Protein AF-A0A7C6QZZ6-F1 (afdb_monomer)

Foldseek 3Di:
DFDDCVCCVLPVVDDSRPDDCPVCVLVLLLSCLQDNDPVSVVVNCVPCNDVSSLVSLVCLVVPVVPHDPVSCLVCVVVRPDPVVNVVVVVVVVVVPPCVVVPDPDDPPPPPDPDPPDPDDDDDDD

pLDDT: mean 83.28, std 16.09, range [41.59, 96.94]

Solvent-accessible surface area (backbone atoms only — not comparable to full-atom values): 7947 Å² total; per-residue (Å²): 115,67,58,62,73,88,50,43,86,82,40,73,93,53,66,54,87,74,39,46,59,72,89,42,34,63,60,54,51,55,51,38,71,66,73,47,53,72,69,55,46,54,48,48,46,69,73,62,30,66,67,56,51,40,50,51,50,50,53,31,68,75,54,87,48,81,68,52,68,72,41,47,61,60,49,30,74,77,68,44,56,74,65,62,39,52,51,49,55,50,53,54,58,68,57,47,80,58,65,81,66,53,70,87,70,76,75,77,77,75,78,76,80,77,91,82,70,91,72,85,80,83,84,82,132

Mean predicted aligned error: 11.44 Å

Sequence (125 aa):
MRLPDFFSPLFRNYDIQKIDLEEQKKMIVKTTLTRGTWEQIRWLFRYYGLETIKEVFLDDFNGLRELPEPVINLWGLLFLDEEAYKNEINRQKKGDRLEKWRGRRSVPVAPEPRQDAGRTYKKIM

Radius of gyration: 28.17 Å; Cα contacts (8 Å, |Δi|>4): 66; chains: 1; bounding box: 38×54×96 Å

Secondary structure (DSSP, 8-state):
-BPPGGGTTT-TTS-GGG-BTTTTHHHHHHHHHHH--HHHHHHHHHHTHHHHHHHHHHHHHHTT--S-HHHHHHHHHHHS-HHHHHHHHHHHHHS-TTGGG--S-----PPPPPS----------

Structure (mmCIF, N/CA/C/O backbone):
data_AF-A0A7C6QZZ6-F1
#
_entry.id   AF-A0A7C6QZZ6-F1
#
loop_
_atom_site.group_PDB
_atom_site.id
_atom_site.type_symbol
_atom_site.label_atom_id
_atom_site.label_alt_id
_atom_site.label_comp_id
_atom_site.label_asym_id
_atom_site.label_entity_id
_atom_site.label_seq_id
_atom_site.pdbx_PDB_ins_code
_atom_site.Cartn_x
_atom_site.Cartn_y
_atom_site.Cartn_z
_atom_site.occupancy
_atom_site.B_iso_or_equiv
_atom_site.auth_seq_id
_atom_site.auth_comp_id
_atom_site.auth_asym_id
_atom_site.auth_atom_id
_atom_site.pdbx_PDB_model_num
ATOM 1 N N . MET A 1 1 ? -5.785 -1.075 18.596 1.00 68.00 1 MET A N 1
ATOM 2 C CA . MET A 1 1 ? -7.091 -1.460 17.997 1.00 68.00 1 MET A CA 1
ATOM 3 C C . MET A 1 1 ? -6.884 -2.747 17.209 1.00 68.00 1 MET A C 1
ATOM 5 O O . MET A 1 1 ? -5.757 -2.988 16.805 1.00 68.00 1 MET A O 1
ATOM 9 N N . 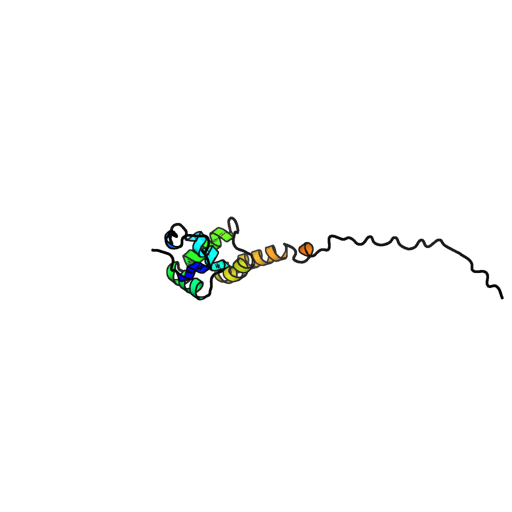ARG A 1 2 ? -7.918 -3.575 17.016 1.00 81.25 2 ARG A N 1
ATOM 10 C CA . ARG A 1 2 ? -7.806 -4.817 16.228 1.00 81.25 2 ARG A CA 1
ATOM 11 C C . ARG A 1 2 ? -8.333 -4.622 14.812 1.00 81.25 2 ARG A C 1
ATOM 13 O O . ARG A 1 2 ? -9.185 -3.760 14.587 1.00 81.25 2 ARG A O 1
ATOM 20 N N . LEU A 1 3 ? -7.834 -5.432 13.882 1.00 86.12 3 LEU A N 1
ATOM 21 C CA . LEU A 1 3 ? -8.296 -5.423 12.500 1.00 86.12 3 LEU A CA 1
ATOM 22 C C . LEU A 1 3 ? -9.755 -5.915 12.418 1.00 86.12 3 LEU A C 1
ATOM 24 O O . LEU A 1 3 ? -10.078 -6.934 13.028 1.00 86.12 3 LEU A O 1
ATOM 28 N N . PRO A 1 4 ? -10.647 -5.216 11.692 1.00 88.50 4 PRO A N 1
ATOM 29 C CA . PRO A 1 4 ? -12.042 -5.631 11.575 1.00 88.50 4 PRO A CA 1
ATOM 30 C C . PRO A 1 4 ? -12.212 -7.002 10.908 1.00 88.50 4 PRO A C 1
ATOM 32 O O . PRO A 1 4 ? -11.514 -7.323 9.946 1.00 88.50 4 PRO A O 1
ATOM 35 N N . ASP A 1 5 ? -13.220 -7.767 11.329 1.00 88.31 5 ASP A N 1
ATOM 36 C CA . ASP A 1 5 ? -13.427 -9.148 10.864 1.00 88.31 5 ASP A CA 1
ATOM 37 C C . ASP A 1 5 ? -13.687 -9.271 9.356 1.00 88.31 5 ASP A C 1
ATOM 39 O O . ASP A 1 5 ? -13.372 -10.295 8.750 1.00 88.31 5 ASP A O 1
ATOM 43 N N . PHE A 1 6 ? -14.195 -8.224 8.698 1.00 90.88 6 PHE A N 1
ATOM 44 C CA . PHE A 1 6 ? -14.395 -8.244 7.246 1.00 90.88 6 PHE A CA 1
ATOM 45 C C . PHE A 1 6 ? -13.072 -8.268 6.453 1.00 90.88 6 PHE A C 1
ATOM 47 O O . PHE A 1 6 ? -13.091 -8.500 5.246 1.00 90.88 6 PHE A O 1
ATOM 54 N N . PHE A 1 7 ? -11.914 -8.088 7.102 1.00 91.56 7 PHE A N 1
ATOM 55 C CA . PHE A 1 7 ? -10.591 -8.355 6.524 1.00 91.56 7 PHE A CA 1
ATOM 56 C C . PHE A 1 7 ? -10.191 -9.836 6.561 1.00 91.56 7 PHE A C 1
ATOM 58 O O . PHE A 1 7 ? -9.214 -10.215 5.914 1.00 91.56 7 PHE A O 1
ATOM 65 N N . SER A 1 8 ? -10.956 -10.693 7.243 1.00 89.38 8 SER A N 1
ATOM 66 C CA . SER A 1 8 ? -10.698 -12.135 7.345 1.00 89.38 8 SER A CA 1
ATOM 67 C C . SER A 1 8 ? -10.382 -12.828 6.016 1.00 89.38 8 SER A C 1
ATOM 69 O O . SER A 1 8 ? -9.407 -13.583 5.953 1.00 89.38 8 SER A O 1
ATOM 71 N N . PRO A 1 9 ? -11.078 -12.524 4.900 1.00 91.31 9 PRO A N 1
ATOM 72 C CA . PRO A 1 9 ? -10.758 -13.136 3.617 1.00 91.31 9 PRO A CA 1
ATOM 73 C C . PRO A 1 9 ? -9.337 -12.851 3.110 1.00 91.31 9 PRO A C 1
ATOM 75 O O . PRO A 1 9 ? -8.817 -13.676 2.359 1.00 91.31 9 PRO A O 1
ATOM 78 N N . LEU A 1 10 ? -8.722 -11.726 3.500 1.00 91.00 10 LEU A N 1
ATOM 79 C CA . LEU A 1 10 ? -7.357 -11.352 3.111 1.00 91.00 10 LEU A CA 1
ATOM 80 C C . LEU A 1 10 ? -6.291 -12.024 3.983 1.00 91.00 10 LEU A C 1
ATOM 82 O O . LEU A 1 10 ? -5.205 -12.324 3.494 1.00 91.00 10 LEU A O 1
ATOM 86 N N . PHE A 1 11 ? -6.615 -12.299 5.247 1.00 90.12 11 PHE A N 1
ATOM 87 C CA . PHE A 1 11 ? -5.673 -12.780 6.259 1.00 90.12 11 PHE A CA 1
ATOM 88 C C . PHE A 1 11 ? -6.011 -14.185 6.763 1.00 90.12 11 PHE A C 1
ATOM 90 O O . PHE A 1 11 ? -5.781 -14.496 7.921 1.00 90.12 11 PHE A O 1
ATOM 97 N N . ARG A 1 12 ? -6.512 -15.071 5.893 1.00 86.56 12 ARG A N 1
ATOM 98 C CA . ARG A 1 12 ? -6.931 -16.441 6.273 1.00 86.56 12 ARG A CA 1
ATOM 99 C C . ARG A 1 12 ? -5.836 -17.279 6.941 1.00 86.56 12 ARG A C 1
ATOM 101 O O . ARG A 1 12 ? -6.146 -18.200 7.683 1.00 86.56 12 ARG A O 1
ATOM 108 N N . ASN A 1 13 ? -4.572 -16.972 6.650 1.00 86.94 13 ASN A N 1
ATOM 109 C CA . ASN A 1 13 ? -3.412 -17.667 7.210 1.00 86.94 13 ASN A CA 1
ATOM 110 C C . ASN A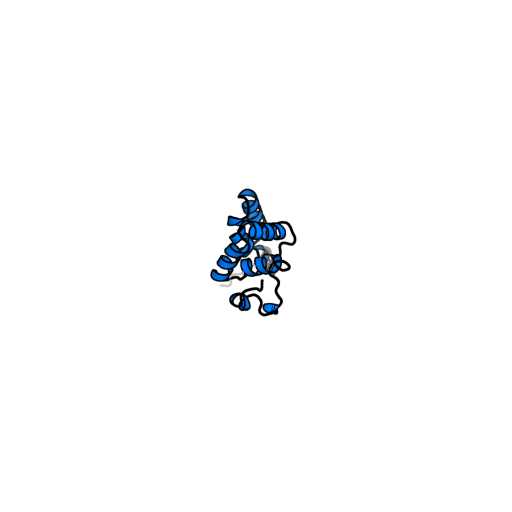 1 13 ? -2.939 -17.066 8.547 1.00 86.94 13 ASN A C 1
ATOM 112 O O . ASN A 1 13 ? -1.964 -17.550 9.114 1.00 86.94 13 ASN A O 1
ATOM 116 N N . TYR A 1 14 ? -3.594 -16.008 9.028 1.00 85.69 14 TYR A N 1
ATOM 117 C CA . TYR A 1 14 ? -3.227 -15.286 10.238 1.00 85.69 14 TYR A CA 1
ATOM 118 C C . TYR A 1 14 ? -4.394 -15.252 11.220 1.00 85.69 14 TYR A C 1
ATOM 120 O O . TYR A 1 14 ? -5.566 -15.245 10.847 1.00 85.69 14 TYR A O 1
ATOM 128 N N . ASP A 1 15 ? -4.054 -15.173 12.501 1.00 83.88 15 ASP A N 1
ATOM 129 C CA . ASP A 1 15 ? -5.024 -14.868 13.542 1.00 83.88 15 ASP A CA 1
ATOM 130 C C . ASP A 1 15 ? -5.282 -13.356 13.554 1.00 83.88 15 ASP A C 1
ATOM 132 O O . ASP A 1 15 ? -4.467 -12.577 14.049 1.00 83.88 15 ASP A O 1
ATOM 136 N N . ILE A 1 16 ? -6.421 -12.942 12.997 1.00 84.62 16 ILE A N 1
ATOM 137 C CA . ILE A 1 16 ? -6.833 -11.533 12.866 1.00 84.62 16 ILE A CA 1
ATOM 138 C C . ILE A 1 16 ? -6.851 -10.826 14.225 1.00 84.62 16 ILE A C 1
ATOM 140 O O . ILE A 1 16 ? -6.559 -9.635 14.307 1.00 84.62 16 ILE A O 1
ATOM 144 N N . GLN A 1 17 ? -7.145 -11.556 15.306 1.00 82.88 17 GLN A N 1
ATOM 145 C CA . GLN A 1 17 ? -7.217 -10.988 16.653 1.00 82.88 17 GLN A CA 1
ATOM 146 C C . GLN A 1 17 ? -5.839 -10.632 17.220 1.00 82.88 17 GLN A C 1
ATOM 148 O O . GLN A 1 17 ? -5.754 -9.850 18.169 1.00 82.88 17 GLN A O 1
ATOM 153 N N . LYS A 1 18 ? -4.773 -11.193 16.639 1.00 86.88 18 LYS A N 1
ATOM 154 C CA . LYS A 1 18 ? -3.376 -10.902 16.973 1.00 86.88 18 LYS A CA 1
ATOM 155 C C . LYS A 1 18 ? -2.735 -9.899 16.022 1.00 86.88 18 LYS A C 1
ATOM 157 O O . LYS A 1 18 ? -1.585 -9.539 16.248 1.00 86.88 18 LYS A O 1
ATOM 162 N N . ILE A 1 19 ? -3.447 -9.469 14.978 1.00 86.19 19 ILE A N 1
ATOM 163 C CA . ILE A 1 19 ? -2.919 -8.471 14.056 1.00 86.19 19 ILE A CA 1
ATOM 164 C C . ILE A 1 19 ? -2.985 -7.096 14.714 1.00 86.19 19 ILE A C 1
ATOM 166 O O . ILE A 1 19 ? -4.076 -6.579 14.979 1.00 86.19 19 ILE A O 1
ATOM 170 N N . ASP A 1 20 ? -1.815 -6.508 14.948 1.00 89.75 20 ASP A N 1
ATOM 171 C CA . ASP A 1 20 ? -1.703 -5.130 15.413 1.00 89.75 20 ASP A CA 1
ATOM 172 C C . ASP A 1 20 ? -1.683 -4.165 14.221 1.00 89.75 20 ASP A C 1
ATOM 174 O O . ASP A 1 20 ? -0.919 -4.326 13.265 1.00 89.75 20 ASP A O 1
ATOM 178 N N . LEU A 1 21 ? -2.560 -3.161 14.271 1.00 88.50 21 LEU A N 1
ATOM 179 C CA . LEU A 1 21 ? -2.757 -2.217 13.173 1.00 88.50 21 LEU A CA 1
ATOM 180 C C . LEU A 1 21 ? -1.540 -1.317 12.926 1.00 88.50 21 LEU A C 1
ATOM 182 O O . LEU A 1 21 ? -1.320 -0.919 11.782 1.00 88.50 21 LEU A O 1
ATOM 186 N N . GLU A 1 22 ? -0.756 -0.995 13.950 1.00 88.88 22 GLU A N 1
ATOM 187 C CA . GLU A 1 22 ? 0.380 -0.083 13.823 1.00 88.88 22 GLU A CA 1
ATOM 188 C C . GLU A 1 22 ? 1.668 -0.853 13.543 1.00 88.88 22 GLU A C 1
ATOM 190 O O . GLU A 1 22 ? 2.370 -0.546 12.575 1.00 88.88 22 GLU A O 1
ATOM 195 N N . GLU A 1 23 ? 1.944 -1.909 14.314 1.00 89.25 23 GLU A N 1
ATOM 196 C CA . GLU A 1 23 ? 3.158 -2.713 14.124 1.00 89.25 23 GLU A CA 1
ATOM 197 C C . GLU A 1 23 ? 3.167 -3.410 12.760 1.00 89.25 23 GLU A C 1
ATOM 199 O O . GLU A 1 23 ? 4.204 -3.503 12.100 1.00 89.25 23 GLU A O 1
ATOM 204 N N . GLN A 1 24 ? 2.001 -3.863 12.290 1.00 92.50 24 GLN A N 1
ATOM 205 C CA . GLN A 1 24 ? 1.875 -4.608 11.036 1.00 92.50 24 GLN A CA 1
ATOM 206 C C . GLN A 1 24 ? 1.254 -3.779 9.907 1.00 92.50 24 GLN A C 1
ATOM 208 O O . GLN A 1 24 ? 0.829 -4.327 8.883 1.00 92.50 24 GLN A O 1
ATOM 213 N N . LYS A 1 25 ? 1.279 -2.447 10.035 1.00 94.06 25 LYS A N 1
ATOM 214 C CA . LYS A 1 25 ? 0.752 -1.491 9.050 1.00 94.06 25 LYS A CA 1
ATOM 215 C C . LYS A 1 25 ? 1.204 -1.785 7.622 1.00 94.06 25 LYS A C 1
ATOM 217 O O . LYS A 1 25 ? 0.379 -1.826 6.711 1.00 94.06 25 LYS A O 1
ATOM 222 N N . LYS A 1 26 ? 2.507 -2.022 7.413 1.00 94.88 26 LYS A N 1
ATOM 223 C CA . LYS A 1 26 ? 3.066 -2.283 6.072 1.00 94.88 26 LYS A CA 1
ATOM 224 C C . LYS A 1 26 ? 2.407 -3.502 5.423 1.00 94.88 26 LYS A C 1
ATOM 226 O O . LYS A 1 26 ? 1.964 -3.424 4.281 1.00 94.88 26 LYS A O 1
ATOM 231 N N . MET A 1 27 ? 2.288 -4.601 6.167 1.00 94.25 27 MET A N 1
ATOM 232 C CA . MET A 1 27 ? 1.648 -5.829 5.693 1.00 94.25 27 MET A CA 1
ATOM 233 C C . MET A 1 27 ? 0.166 -5.597 5.387 1.00 94.25 27 MET A C 1
ATOM 235 O O . MET A 1 27 ? -0.311 -6.015 4.329 1.00 94.25 27 MET A O 1
ATOM 239 N N . ILE A 1 28 ? -0.554 -4.914 6.284 1.00 94.88 28 ILE A N 1
ATOM 240 C CA . ILE A 1 28 ? -1.987 -4.641 6.128 1.00 94.88 28 ILE A CA 1
ATOM 241 C C . ILE A 1 28 ? -2.236 -3.814 4.868 1.00 94.88 28 ILE A C 1
ATOM 243 O O . ILE A 1 28 ? -3.046 -4.206 4.024 1.00 94.88 28 ILE A O 1
ATOM 247 N N . VAL A 1 29 ? -1.501 -2.713 4.703 1.00 96.12 29 VAL A N 1
ATOM 248 C CA . VAL A 1 29 ? -1.617 -1.826 3.543 1.00 96.12 29 VAL A CA 1
ATOM 249 C C . VAL A 1 29 ? -1.287 -2.583 2.260 1.00 96.12 29 VAL A C 1
ATOM 251 O O . VAL A 1 29 ? -2.142 -2.655 1.380 1.00 96.12 29 VAL A O 1
ATOM 254 N N . LYS A 1 30 ? -0.114 -3.222 2.155 1.00 95.81 30 LYS A N 1
ATOM 255 C CA . LYS A 1 30 ? 0.292 -3.931 0.927 1.00 95.81 30 LYS A CA 1
ATOM 256 C C . LYS A 1 30 ? -0.701 -5.027 0.532 1.00 95.81 30 LYS A C 1
ATOM 258 O O . LYS A 1 30 ? -1.102 -5.114 -0.630 1.00 95.81 30 LYS A O 1
ATOM 263 N N . THR A 1 31 ? -1.150 -5.831 1.498 1.00 95.75 31 THR A N 1
ATOM 264 C CA . THR A 1 31 ? -2.119 -6.913 1.255 1.00 95.75 31 THR A CA 1
ATOM 265 C C . THR A 1 31 ? -3.452 -6.356 0.765 1.00 95.75 31 THR A C 1
ATOM 267 O O . THR A 1 31 ? -4.026 -6.868 -0.200 1.00 95.75 31 THR A O 1
ATOM 270 N N . THR A 1 32 ? -3.923 -5.274 1.388 1.00 96.31 32 THR A N 1
ATOM 271 C CA . THR A 1 32 ? -5.195 -4.641 1.032 1.00 96.31 32 THR A CA 1
ATOM 272 C C . THR A 1 32 ? -5.122 -3.966 -0.334 1.00 96.31 32 THR A C 1
ATOM 274 O O . THR A 1 32 ? -6.018 -4.170 -1.143 1.00 96.31 32 THR A O 1
ATOM 277 N N . LEU A 1 33 ? -4.044 -3.246 -0.657 1.00 96.25 33 LEU A N 1
ATOM 278 C CA . LEU A 1 33 ? -3.853 -2.653 -1.989 1.00 96.25 33 LEU A CA 1
ATOM 279 C C . LEU A 1 33 ? -3.772 -3.711 -3.100 1.00 96.25 33 LEU A C 1
ATOM 281 O O . LEU A 1 33 ? -4.157 -3.436 -4.236 1.00 96.25 33 LEU A O 1
ATOM 285 N N . THR A 1 34 ? -3.285 -4.911 -2.772 1.00 96.06 34 THR A N 1
ATOM 286 C CA . THR A 1 34 ? -3.097 -6.002 -3.738 1.00 96.06 34 THR A CA 1
ATOM 287 C C . THR A 1 34 ? -4.369 -6.808 -3.986 1.00 96.06 34 THR A C 1
ATOM 289 O O . THR A 1 34 ? -4.637 -7.198 -5.120 1.00 96.06 34 THR A O 1
ATOM 292 N N . ARG A 1 35 ? -5.130 -7.129 -2.932 1.00 95.31 35 ARG A N 1
ATOM 293 C CA . ARG A 1 35 ? -6.236 -8.109 -3.002 1.00 95.31 35 ARG A CA 1
ATOM 294 C C . ARG A 1 35 ? -7.538 -7.617 -2.376 1.00 95.31 35 ARG A C 1
ATOM 296 O O . ARG A 1 35 ? -8.521 -8.355 -2.376 1.00 95.31 35 ARG A O 1
ATOM 303 N N . GLY A 1 36 ? -7.531 -6.420 -1.803 1.00 94.50 36 GLY A N 1
ATOM 304 C CA . GLY A 1 36 ? -8.656 -5.867 -1.071 1.00 94.50 36 GLY A CA 1
ATOM 305 C C . GLY A 1 36 ? -9.857 -5.579 -1.960 1.00 94.50 36 GLY A C 1
ATOM 306 O O . GLY A 1 36 ? -9.742 -5.174 -3.115 1.00 94.50 36 GLY A O 1
ATOM 307 N N . THR A 1 37 ? -11.033 -5.770 -1.382 1.00 96.12 37 THR A N 1
ATOM 308 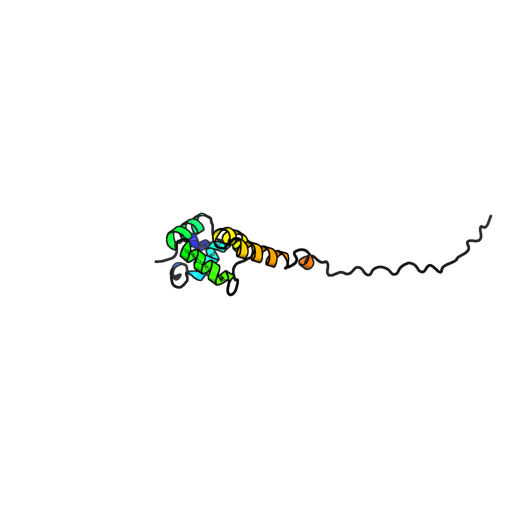C CA . THR A 1 37 ? -12.302 -5.287 -1.920 1.00 96.12 37 THR A CA 1
ATOM 309 C C . THR A 1 37 ? -12.405 -3.771 -1.766 1.00 96.12 37 THR A C 1
ATOM 311 O O . THR A 1 37 ? -11.697 -3.153 -0.967 1.00 96.12 37 THR A O 1
ATOM 314 N N . TRP A 1 38 ? -13.338 -3.155 -2.490 1.00 95.12 38 TRP A N 1
ATOM 315 C CA . TRP A 1 38 ? -13.566 -1.713 -2.405 1.00 95.12 38 TRP A CA 1
ATOM 316 C C . TRP A 1 38 ? -13.892 -1.230 -0.985 1.00 95.12 38 TRP A C 1
ATOM 318 O O . TRP A 1 38 ? -13.414 -0.180 -0.562 1.00 95.12 38 TRP A O 1
ATOM 328 N N . GLU A 1 39 ? -14.658 -2.006 -0.220 1.00 95.44 39 GLU A N 1
ATOM 329 C CA . GLU A 1 39 ? -14.989 -1.688 1.173 1.00 95.44 39 GLU A CA 1
ATOM 330 C C . GLU A 1 39 ? -13.740 -1.658 2.063 1.00 95.44 39 GLU A C 1
ATOM 332 O O . GLU A 1 39 ? -13.547 -0.717 2.835 1.00 95.44 39 GLU A O 1
ATOM 337 N N . GLN A 1 40 ? -12.848 -2.638 1.896 1.00 95.88 40 GLN A N 1
ATOM 338 C CA . GLN A 1 40 ? -11.570 -2.711 2.612 1.00 95.88 40 GLN A CA 1
ATOM 339 C C . GLN A 1 40 ? -10.635 -1.569 2.229 1.00 95.88 40 GLN A C 1
ATOM 341 O O . GLN A 1 40 ? -10.022 -0.970 3.108 1.00 95.88 40 GLN A O 1
ATOM 346 N N . ILE A 1 41 ? -10.586 -1.205 0.948 1.00 96.56 41 ILE A N 1
ATOM 347 C CA . ILE A 1 41 ? -9.839 -0.038 0.474 1.00 96.56 41 ILE A CA 1
ATOM 348 C C . ILE A 1 41 ? -10.383 1.244 1.108 1.00 96.56 41 ILE A C 1
ATOM 350 O O . ILE A 1 41 ? -9.623 2.014 1.687 1.00 96.56 41 ILE A O 1
ATOM 354 N N . ARG A 1 42 ? -11.701 1.469 1.083 1.00 96.56 42 ARG A N 1
ATOM 355 C CA . ARG A 1 42 ? -12.304 2.653 1.716 1.00 96.56 42 ARG A CA 1
ATOM 356 C C . ARG A 1 42 ? -11.996 2.721 3.205 1.00 96.56 42 ARG A C 1
ATOM 358 O O . ARG A 1 42 ? -11.713 3.802 3.713 1.00 96.56 42 ARG A O 1
ATOM 365 N N . TRP A 1 43 ? -12.057 1.590 3.904 1.00 96.19 43 TRP A N 1
ATOM 366 C CA . TRP A 1 43 ? -11.687 1.538 5.314 1.00 96.19 43 TRP A CA 1
ATOM 367 C C . TRP A 1 43 ? -10.213 1.892 5.517 1.00 96.19 43 TRP A C 1
ATOM 369 O O . TRP A 1 43 ? -9.911 2.737 6.353 1.00 96.19 43 TRP A O 1
ATOM 379 N N . LEU A 1 44 ? -9.319 1.322 4.703 1.00 96.38 44 LEU A N 1
ATOM 380 C CA . LEU A 1 44 ? -7.879 1.563 4.768 1.00 96.38 44 LEU A CA 1
ATOM 381 C C . LEU A 1 44 ? -7.562 3.059 4.659 1.00 96.38 44 LEU A C 1
ATOM 383 O O . LEU A 1 44 ? -6.864 3.603 5.511 1.00 96.38 44 LEU A O 1
ATOM 387 N N . PHE A 1 45 ? -8.142 3.735 3.662 1.00 95.75 45 PHE A N 1
ATOM 388 C CA . PHE A 1 45 ? -7.956 5.173 3.448 1.00 95.75 45 PHE A CA 1
ATOM 389 C C . PHE A 1 45 ? -8.579 6.031 4.551 1.00 95.75 45 PHE A C 1
ATOM 391 O O . PHE A 1 45 ? -8.065 7.107 4.838 1.00 95.75 45 PHE A O 1
ATOM 398 N N . ARG A 1 46 ? -9.662 5.577 5.191 1.00 96.00 46 ARG A N 1
ATOM 399 C CA . ARG A 1 46 ? -10.258 6.284 6.335 1.00 96.00 46 ARG A CA 1
ATOM 400 C C . ARG A 1 46 ? -9.458 6.117 7.623 1.00 96.00 46 ARG A C 1
ATOM 402 O O . ARG A 1 46 ? -9.453 7.041 8.425 1.00 96.00 46 ARG A O 1
ATOM 409 N N . TYR A 1 47 ? -8.862 4.946 7.839 1.00 95.00 47 TYR A N 1
ATOM 410 C CA . TYR A 1 47 ? -8.147 4.626 9.072 1.00 95.00 47 TYR A CA 1
ATOM 411 C C . TYR A 1 47 ? -6.708 5.154 9.048 1.00 95.00 47 TYR A C 1
ATOM 413 O O . TYR A 1 47 ? -6.334 5.920 9.927 1.00 95.00 47 TYR A O 1
ATOM 421 N N . TYR A 1 48 ? -5.918 4.793 8.029 1.00 94.94 48 TYR A N 1
ATOM 422 C CA . TYR A 1 48 ? -4.514 5.216 7.931 1.00 94.94 48 TYR A CA 1
ATOM 423 C C . TYR A 1 48 ? -4.337 6.568 7.235 1.00 94.94 48 TYR A C 1
ATOM 425 O O . TYR A 1 48 ? -3.334 7.239 7.447 1.00 94.94 48 TYR A O 1
ATOM 433 N N . GLY A 1 49 ? -5.293 6.981 6.403 1.00 95.94 49 GLY A N 1
ATOM 434 C CA . GLY A 1 49 ? -5.163 8.199 5.609 1.00 95.94 49 GLY A CA 1
ATOM 435 C C . GLY A 1 49 ? -4.313 8.023 4.348 1.00 95.94 49 GLY A C 1
ATOM 436 O O . GLY A 1 49 ? -3.593 7.040 4.168 1.00 95.94 49 GLY A O 1
ATOM 437 N N . LEU A 1 50 ? -4.418 9.006 3.451 1.00 95.88 50 LEU A N 1
ATOM 438 C CA . LEU A 1 50 ? -3.749 8.993 2.149 1.00 95.88 50 LEU A CA 1
ATOM 439 C C . LEU A 1 50 ? -2.221 8.990 2.283 1.00 95.88 50 LEU A C 1
ATOM 441 O O . LEU A 1 50 ? -1.560 8.164 1.659 1.00 95.88 50 LEU A O 1
ATOM 445 N N . GLU A 1 51 ? -1.676 9.884 3.110 1.00 96.00 51 GLU A N 1
ATOM 446 C CA . GLU A 1 51 ? -0.226 10.082 3.229 1.00 96.00 51 GLU A CA 1
ATOM 447 C C . GLU A 1 51 ? 0.477 8.844 3.779 1.00 96.00 51 GLU A C 1
ATOM 449 O O . GLU A 1 51 ? 1.469 8.391 3.221 1.00 96.00 51 GLU A O 1
ATOM 454 N N . THR A 1 52 ? -0.084 8.207 4.804 1.00 95.69 52 THR A N 1
ATOM 455 C CA . THR A 1 52 ? 0.506 6.988 5.362 1.00 95.69 52 THR A CA 1
ATOM 456 C C . THR A 1 52 ? 0.475 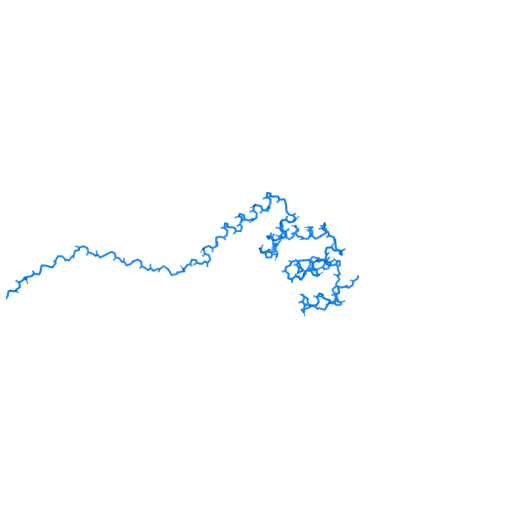5.818 4.379 1.00 95.69 52 THR A C 1
ATOM 458 O O . THR A 1 52 ? 1.420 5.032 4.317 1.00 95.69 52 THR A O 1
ATOM 461 N N . ILE A 1 53 ? -0.595 5.685 3.591 1.00 96.94 53 ILE A N 1
ATOM 462 C CA . ILE A 1 53 ? -0.664 4.657 2.544 1.00 96.94 53 ILE A CA 1
ATOM 463 C C . ILE A 1 53 ? 0.365 4.956 1.451 1.00 96.94 53 ILE A C 1
ATOM 465 O O . ILE A 1 53 ? 1.068 4.044 1.012 1.00 96.94 53 ILE A O 1
ATOM 469 N N . LYS A 1 54 ? 0.486 6.228 1.053 1.00 96.88 54 LYS A N 1
ATOM 470 C CA . LYS A 1 54 ? 1.477 6.697 0.084 1.00 96.88 54 LYS A CA 1
ATOM 471 C C . LYS A 1 54 ? 2.898 6.397 0.552 1.00 96.88 54 LYS A C 1
ATOM 473 O O . LYS A 1 54 ? 3.672 5.849 -0.222 1.00 96.88 54 LYS A O 1
ATOM 478 N N . GLU A 1 55 ? 3.233 6.682 1.806 1.00 96.62 55 GLU A N 1
ATOM 479 C CA . GLU A 1 55 ? 4.541 6.365 2.391 1.00 96.62 55 GLU A CA 1
ATOM 480 C C . GLU A 1 55 ? 4.860 4.872 2.297 1.00 96.62 55 GLU A C 1
ATOM 482 O O . GLU A 1 55 ? 5.935 4.504 1.833 1.00 96.62 55 GLU A O 1
ATOM 487 N N . VAL A 1 56 ? 3.921 3.999 2.682 1.00 96.50 56 VAL A N 1
ATOM 488 C CA . VAL A 1 56 ? 4.121 2.542 2.599 1.00 96.50 56 VAL A CA 1
ATOM 489 C C . VAL A 1 56 ? 4.288 2.083 1.150 1.00 96.50 56 VAL A C 1
ATOM 491 O O . VAL A 1 56 ? 5.110 1.209 0.872 1.00 96.50 56 VAL A O 1
ATOM 494 N N . PHE A 1 57 ? 3.518 2.659 0.226 1.00 96.62 57 PHE A N 1
ATOM 495 C CA . PHE A 1 57 ? 3.642 2.365 -1.196 1.00 96.62 57 PHE A CA 1
ATOM 496 C C . PHE A 1 57 ? 5.008 2.798 -1.745 1.00 96.62 57 PHE A C 1
ATOM 498 O O . PHE A 1 57 ? 5.663 2.018 -2.430 1.00 96.62 57 PHE A O 1
ATOM 505 N N . LEU A 1 58 ? 5.459 4.014 -1.424 1.00 95.88 58 LEU A N 1
ATOM 506 C CA . LEU A 1 58 ? 6.743 4.554 -1.877 1.00 95.88 58 LEU A CA 1
ATOM 507 C C . LEU A 1 58 ? 7.936 3.811 -1.267 1.00 95.88 58 LEU A C 1
ATOM 509 O O . LEU A 1 58 ? 8.925 3.588 -1.963 1.00 95.88 58 LEU A O 1
ATOM 513 N N . ASP A 1 59 ? 7.844 3.408 0.000 1.00 95.50 59 ASP A N 1
ATOM 514 C CA . ASP A 1 59 ? 8.847 2.575 0.673 1.00 95.50 59 ASP A CA 1
ATOM 515 C C . ASP A 1 59 ? 9.022 1.231 -0.050 1.00 95.50 59 ASP A C 1
ATOM 517 O O . ASP A 1 59 ? 10.143 0.807 -0.323 1.00 95.50 59 ASP A O 1
ATOM 521 N N . ASP A 1 60 ? 7.921 0.588 -0.454 1.00 94.94 60 ASP A N 1
ATOM 522 C CA . ASP A 1 60 ? 7.989 -0.640 -1.249 1.00 94.94 60 ASP A CA 1
ATOM 523 C C . ASP A 1 60 ? 8.525 -0.400 -2.665 1.00 94.94 60 ASP A C 1
ATOM 525 O O . ASP A 1 60 ? 9.418 -1.114 -3.122 1.00 94.94 60 ASP A O 1
ATOM 529 N N . PHE A 1 61 ? 8.008 0.627 -3.341 1.00 92.75 61 PHE A N 1
ATOM 530 C CA . PHE A 1 61 ? 8.350 0.969 -4.719 1.00 92.75 61 PHE A CA 1
ATOM 531 C C . PHE A 1 61 ? 9.843 1.294 -4.896 1.00 92.75 61 PHE A C 1
ATOM 533 O O . PHE A 1 61 ? 10.469 0.896 -5.886 1.00 92.75 61 PHE A O 1
ATOM 540 N N . ASN A 1 62 ? 10.427 1.993 -3.922 1.00 91.94 62 ASN A N 1
ATOM 541 C CA . ASN A 1 62 ? 11.851 2.320 -3.904 1.00 91.94 62 ASN A CA 1
ATOM 542 C C . ASN A 1 62 ? 12.713 1.216 -3.269 1.00 91.94 62 ASN A C 1
ATOM 544 O O . ASN A 1 62 ? 13.925 1.208 -3.473 1.00 91.94 62 ASN A O 1
ATOM 548 N N . GLY A 1 63 ? 12.103 0.300 -2.516 1.00 92.19 63 GLY A N 1
ATOM 549 C CA . GLY A 1 63 ? 12.771 -0.779 -1.798 1.00 92.19 63 GLY A CA 1
ATOM 550 C C . GLY A 1 63 ? 12.698 -2.128 -2.514 1.00 92.19 63 GLY A C 1
ATOM 551 O O . GLY A 1 63 ? 13.105 -2.273 -3.666 1.00 92.19 63 GLY A O 1
ATOM 552 N N . LEU A 1 64 ? 12.208 -3.141 -1.791 1.00 86.88 64 LEU A N 1
ATOM 553 C CA . LEU A 1 64 ? 12.184 -4.543 -2.232 1.00 86.88 64 LEU A CA 1
ATOM 554 C C . LEU A 1 64 ? 11.178 -4.831 -3.358 1.00 86.88 64 LEU A C 1
ATOM 556 O O . LEU A 1 64 ? 11.275 -5.892 -3.974 1.00 86.88 64 LEU A O 1
ATOM 560 N N . ARG A 1 65 ? 10.254 -3.903 -3.647 1.00 89.44 65 ARG A N 1
ATOM 561 C CA . ARG A 1 65 ? 9.238 -4.016 -4.706 1.00 89.44 65 ARG A CA 1
ATOM 562 C C . ARG A 1 65 ? 8.425 -5.306 -4.602 1.00 89.44 65 ARG A C 1
ATOM 564 O O . ARG A 1 65 ? 8.345 -6.087 -5.549 1.00 89.44 65 ARG A O 1
ATOM 571 N N . GLU A 1 66 ? 7.832 -5.532 -3.434 1.00 92.12 66 GLU A N 1
ATOM 572 C CA . GLU A 1 66 ? 6.980 -6.696 -3.174 1.00 92.12 66 GLU A CA 1
ATOM 573 C C . GLU A 1 66 ? 5.618 -6.577 -3.873 1.00 92.12 66 GLU A C 1
ATOM 575 O O . GLU A 1 66 ? 4.949 -7.586 -4.116 1.00 92.12 66 GLU A O 1
ATOM 580 N N . LEU A 1 67 ? 5.183 -5.353 -4.191 1.00 94.19 67 LEU A N 1
ATOM 581 C CA . LEU A 1 67 ? 3.909 -5.118 -4.855 1.00 94.19 67 LEU A CA 1
ATOM 582 C C . LEU A 1 67 ? 3.931 -5.601 -6.320 1.00 94.19 67 LEU A C 1
ATOM 584 O O . LEU A 1 67 ? 4.838 -5.263 -7.081 1.00 94.19 67 LEU A O 1
ATOM 588 N N . PRO A 1 68 ? 2.902 -6.346 -6.768 1.00 92.88 68 PRO A N 1
ATOM 589 C CA . PRO A 1 68 ? 2.795 -6.769 -8.162 1.00 92.88 68 PRO A CA 1
ATOM 590 C C . PRO A 1 68 ? 2.651 -5.597 -9.143 1.00 92.88 68 PRO A C 1
ATOM 592 O O . PRO A 1 68 ? 2.027 -4.584 -8.827 1.00 92.88 68 PRO A O 1
ATOM 595 N N . GLU A 1 69 ? 3.105 -5.779 -10.388 1.00 92.06 69 GLU A N 1
ATOM 596 C CA . GLU A 1 69 ? 3.003 -4.755 -11.445 1.00 92.06 69 GLU A CA 1
ATOM 597 C C . GLU A 1 69 ? 1.588 -4.171 -11.618 1.00 92.06 69 GLU A C 1
ATOM 599 O O . GLU A 1 69 ? 1.472 -2.950 -11.689 1.00 92.06 69 GLU A O 1
ATOM 604 N N . PRO A 1 70 ? 0.484 -4.957 -11.631 1.00 92.81 70 PRO A N 1
ATOM 605 C CA . PRO A 1 70 ? -0.856 -4.377 -11.762 1.00 92.81 70 PRO A CA 1
ATOM 606 C C . PRO A 1 70 ? -1.218 -3.427 -10.615 1.00 92.81 70 PRO A C 1
ATOM 608 O O . PRO A 1 70 ? -1.922 -2.443 -10.823 1.00 92.81 70 PRO A O 1
ATOM 611 N N . VAL A 1 71 ? -0.716 -3.717 -9.413 1.00 94.69 71 VAL A N 1
ATOM 612 C CA . VAL A 1 71 ? -0.946 -2.922 -8.204 1.00 94.69 71 VAL A CA 1
ATOM 613 C C . VAL A 1 71 ? -0.145 -1.628 -8.292 1.00 94.69 71 VAL A C 1
ATOM 615 O O . VAL A 1 71 ? -0.701 -0.554 -8.082 1.00 94.69 71 VAL A O 1
ATOM 618 N N . ILE A 1 72 ? 1.124 -1.711 -8.700 1.00 94.88 72 ILE A N 1
ATOM 619 C CA . ILE A 1 72 ? 1.966 -0.537 -8.969 1.00 94.88 72 ILE A CA 1
ATOM 620 C C . ILE A 1 72 ? 1.340 0.341 -10.055 1.00 94.88 72 ILE A C 1
ATOM 622 O O . ILE A 1 72 ? 1.309 1.556 -9.908 1.00 94.88 72 ILE A O 1
ATOM 626 N N . ASN A 1 73 ? 0.793 -0.250 -11.115 1.00 94.00 73 ASN A N 1
ATOM 627 C CA . ASN A 1 73 ? 0.190 0.505 -12.210 1.00 94.00 73 ASN A CA 1
ATOM 628 C C . ASN A 1 73 ? -1.076 1.237 -11.764 1.00 94.00 73 ASN A C 1
ATOM 630 O O . ASN A 1 73 ? -1.265 2.395 -12.118 1.00 94.00 73 ASN A O 1
ATOM 634 N N . LEU A 1 74 ? -1.928 0.588 -10.967 1.00 94.69 74 LEU A N 1
ATOM 635 C CA . LEU A 1 74 ? -3.139 1.216 -10.447 1.00 94.69 74 LEU A CA 1
ATOM 636 C C . LEU A 1 74 ? -2.813 2.333 -9.449 1.00 94.69 74 LEU A C 1
ATOM 638 O O . LEU A 1 74 ? -3.256 3.465 -9.615 1.00 94.69 74 LEU A O 1
ATOM 642 N N . TRP A 1 75 ? -2.052 2.014 -8.404 1.00 95.94 75 TRP A N 1
ATOM 643 C CA . TRP A 1 75 ? -1.804 2.943 -7.301 1.00 95.94 75 TRP A CA 1
ATOM 644 C C . TRP A 1 75 ? -0.722 3.972 -7.628 1.00 95.94 75 TRP A C 1
ATOM 646 O O . TRP A 1 75 ? -0.742 5.076 -7.089 1.00 95.94 75 TRP A O 1
ATOM 656 N N . GLY A 1 76 ? 0.169 3.666 -8.570 1.00 94.88 76 GLY A N 1
ATOM 657 C CA . GLY A 1 76 ? 1.162 4.602 -9.085 1.00 94.88 76 GLY A CA 1
ATOM 658 C C . GLY A 1 76 ? 0.534 5.833 -9.731 1.00 94.88 76 GLY A C 1
ATOM 659 O O . GLY A 1 76 ? 1.089 6.914 -9.594 1.00 94.88 76 GLY A O 1
ATOM 660 N N . LEU A 1 77 ? -0.662 5.711 -10.321 1.00 94.75 77 LEU A N 1
ATOM 661 C CA . LEU A 1 77 ? -1.425 6.860 -10.830 1.00 94.75 77 LEU A CA 1
ATOM 662 C C . LEU A 1 77 ? -1.800 7.870 -9.736 1.00 94.75 77 LEU A C 1
ATOM 664 O O . LEU A 1 77 ? -2.017 9.039 -10.034 1.00 94.75 77 LEU A O 1
ATOM 668 N N . LEU A 1 78 ? -1.930 7.410 -8.490 1.00 94.56 78 LEU A N 1
ATOM 669 C CA . LEU A 1 78 ? -2.324 8.238 -7.352 1.00 94.56 78 LEU A CA 1
ATOM 670 C C . LEU A 1 78 ? -1.118 8.737 -6.553 1.00 94.56 78 LEU A C 1
ATOM 672 O O . LEU A 1 78 ? -1.169 9.828 -5.989 1.00 94.56 78 LEU A O 1
ATOM 676 N N . PHE A 1 79 ? -0.059 7.930 -6.459 1.00 95.06 79 PHE A N 1
ATOM 677 C CA . PHE A 1 79 ? 1.036 8.166 -5.515 1.00 95.06 79 PHE A CA 1
ATOM 678 C C . PHE A 1 79 ? 2.342 8.646 -6.139 1.00 95.06 79 PHE A C 1
ATOM 680 O O . PHE A 1 79 ? 3.142 9.253 -5.423 1.00 95.06 79 PHE A O 1
ATOM 687 N N . LEU A 1 80 ? 2.574 8.378 -7.424 1.00 94.19 80 LEU A N 1
ATOM 688 C CA . LEU A 1 80 ? 3.792 8.786 -8.118 1.00 94.19 80 LEU A CA 1
ATOM 689 C C . LEU A 1 80 ? 3.573 10.101 -8.862 1.00 94.19 80 LEU A C 1
ATOM 691 O O . LEU A 1 80 ? 2.464 10.411 -9.296 1.00 94.19 80 LEU A O 1
ATOM 695 N N . ASP A 1 81 ? 4.652 10.858 -9.038 1.00 93.38 81 ASP A N 1
ATOM 696 C CA . ASP A 1 81 ? 4.665 11.930 -10.024 1.00 93.38 81 ASP A CA 1
ATOM 697 C C . ASP A 1 81 ? 4.639 11.361 -11.457 1.00 93.38 81 ASP A C 1
ATOM 699 O O . ASP A 1 81 ? 4.861 10.168 -11.704 1.00 93.38 81 ASP A O 1
ATOM 703 N N . GLU A 1 82 ? 4.328 12.230 -12.418 1.00 91.62 82 GLU A N 1
ATOM 704 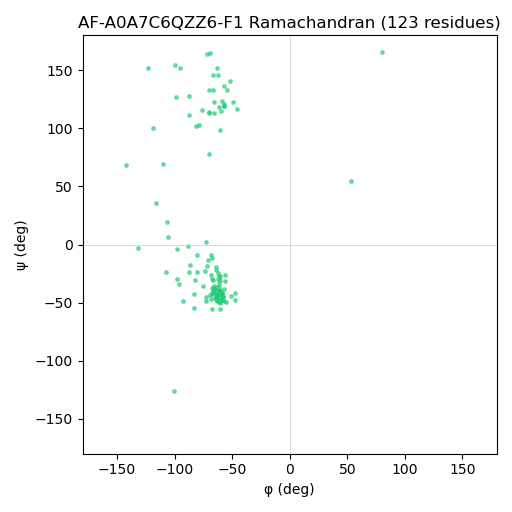C CA . GLU A 1 82 ? 4.152 11.835 -13.814 1.00 91.62 82 GLU A CA 1
ATOM 705 C C . GLU A 1 82 ? 5.432 11.234 -14.421 1.00 91.62 82 GLU A C 1
ATOM 707 O O . GLU A 1 82 ? 5.356 10.300 -15.226 1.00 91.62 82 GLU A O 1
ATOM 712 N N . GLU A 1 83 ? 6.607 11.732 -14.035 1.00 93.19 83 GLU A N 1
ATOM 713 C CA . GLU A 1 83 ? 7.889 11.260 -14.556 1.00 93.19 83 GLU A CA 1
ATOM 714 C C . GLU A 1 83 ? 8.231 9.875 -14.003 1.00 93.19 83 GLU A C 1
ATOM 716 O O . GLU A 1 83 ? 8.523 8.953 -14.769 1.00 93.19 83 GLU A O 1
ATOM 721 N N . ALA A 1 84 ? 8.125 9.691 -12.688 1.00 91.62 84 ALA A N 1
ATOM 722 C CA . ALA A 1 84 ? 8.332 8.429 -11.994 1.00 91.62 84 ALA A CA 1
ATOM 723 C C . ALA A 1 84 ? 7.384 7.344 -12.519 1.00 91.62 84 ALA A C 1
ATOM 725 O O . ALA A 1 84 ? 7.823 6.228 -12.816 1.00 91.62 84 ALA A O 1
ATOM 726 N N . TYR A 1 85 ? 6.105 7.679 -12.716 1.00 92.38 85 TYR A N 1
ATOM 727 C CA . TYR A 1 85 ? 5.129 6.753 -13.283 1.00 92.38 85 TYR A CA 1
ATOM 728 C C . TYR A 1 85 ? 5.480 6.353 -14.725 1.00 92.38 85 TYR A C 1
ATOM 730 O O . TYR A 1 85 ? 5.519 5.163 -15.051 1.00 92.38 85 TYR A O 1
ATOM 738 N N . LYS A 1 86 ? 5.803 7.319 -15.600 1.00 91.31 86 LYS A N 1
ATOM 739 C CA . LYS A 1 86 ? 6.222 7.038 -16.988 1.00 91.31 86 LYS A CA 1
ATOM 740 C C . LYS A 1 86 ? 7.473 6.162 -17.037 1.00 91.31 86 LYS A C 1
ATOM 742 O O . LYS A 1 86 ? 7.530 5.219 -17.831 1.00 91.31 86 LYS A O 1
ATOM 747 N N . ASN A 1 87 ? 8.453 6.450 -16.185 1.00 92.19 87 ASN A N 1
ATOM 748 C CA . ASN A 1 87 ? 9.692 5.688 -16.095 1.00 92.19 87 ASN A CA 1
ATOM 749 C C . ASN A 1 87 ? 9.430 4.231 -15.699 1.00 92.19 87 ASN A C 1
ATOM 751 O O . ASN A 1 87 ? 9.975 3.321 -16.328 1.00 92.19 87 ASN A O 1
ATOM 755 N N . GLU A 1 88 ? 8.547 3.992 -14.729 1.00 90.56 88 GLU A N 1
ATOM 756 C CA . GLU A 1 88 ? 8.175 2.637 -14.317 1.00 90.56 88 GLU A CA 1
ATOM 757 C C . GLU A 1 88 ? 7.449 1.870 -15.429 1.00 90.56 88 GLU A C 1
ATOM 759 O O . GLU A 1 88 ? 7.819 0.737 -15.740 1.00 90.56 88 GLU A O 1
ATOM 764 N N . ILE A 1 89 ? 6.472 2.488 -16.096 1.00 88.69 89 ILE A N 1
ATOM 765 C CA . ILE A 1 89 ? 5.762 1.850 -17.214 1.00 88.69 89 ILE A CA 1
ATOM 766 C C . ILE A 1 89 ? 6.728 1.498 -18.352 1.00 88.69 89 ILE A C 1
ATOM 768 O O . ILE A 1 89 ? 6.629 0.425 -18.953 1.00 88.69 89 ILE A O 1
ATOM 772 N N . ASN A 1 90 ? 7.690 2.372 -18.651 1.00 89.12 90 ASN A N 1
ATOM 773 C CA . ASN A 1 90 ? 8.717 2.102 -19.655 1.00 89.12 90 ASN A CA 1
ATOM 774 C C . ASN A 1 90 ? 9.648 0.961 -19.229 1.00 89.12 90 ASN A C 1
ATOM 776 O O . ASN A 1 90 ? 9.975 0.104 -20.053 1.00 89.12 90 ASN A O 1
ATOM 780 N N . ARG A 1 91 ? 10.029 0.898 -17.947 1.00 86.75 91 ARG A N 1
ATOM 781 C CA . ARG A 1 91 ? 10.818 -0.204 -17.380 1.00 86.75 91 ARG A CA 1
ATOM 782 C C . ARG A 1 91 ? 10.096 -1.542 -17.539 1.00 86.75 91 ARG A C 1
ATOM 784 O O . ARG A 1 91 ? 10.699 -2.491 -18.035 1.00 86.75 91 ARG A O 1
ATOM 791 N N . GLN A 1 92 ? 8.810 -1.600 -17.189 1.00 84.06 92 GLN A N 1
ATOM 792 C CA . GLN A 1 92 ? 7.987 -2.804 -17.345 1.00 84.06 92 GLN A CA 1
ATOM 793 C C . GLN A 1 92 ? 7.856 -3.219 -18.817 1.00 84.06 92 GLN A C 1
ATOM 795 O O . GLN A 1 92 ? 7.973 -4.395 -19.139 1.00 84.06 92 GLN A O 1
ATOM 800 N N . LYS A 1 93 ? 7.673 -2.264 -19.740 1.00 79.69 93 LYS A N 1
ATOM 801 C CA . LYS A 1 93 ? 7.606 -2.545 -21.188 1.00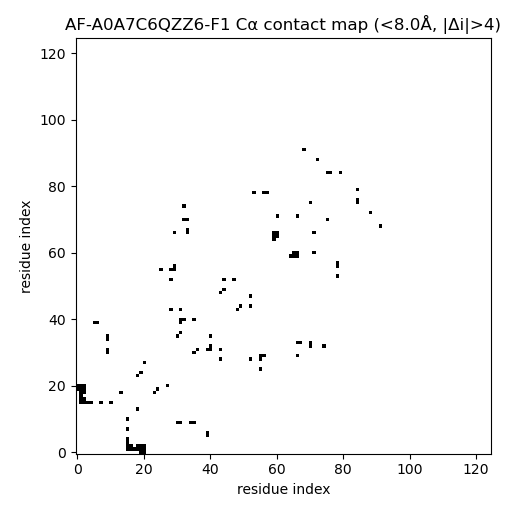 79.69 93 LYS A CA 1
ATOM 802 C C . LYS A 1 93 ? 8.927 -3.056 -21.765 1.00 79.69 93 LYS A C 1
ATOM 804 O O . LYS A 1 93 ? 8.901 -3.888 -22.667 1.00 79.69 93 LYS A O 1
ATOM 809 N N . LYS A 1 94 ? 10.064 -2.559 -21.263 1.00 69.94 94 LYS A N 1
ATOM 810 C CA . LYS A 1 94 ? 11.408 -3.010 -21.657 1.00 69.94 94 LYS A CA 1
ATOM 811 C C . LYS A 1 94 ? 11.691 -4.444 -21.186 1.00 69.94 94 LYS A C 1
ATOM 813 O O . LYS A 1 94 ? 12.470 -5.145 -21.823 1.00 69.94 94 LYS A O 1
ATOM 818 N N . GLY A 1 95 ? 11.032 -4.886 -20.110 1.00 63.44 95 GLY A N 1
ATOM 819 C CA . GLY A 1 95 ? 10.892 -6.294 -19.731 1.00 63.44 95 GLY A CA 1
ATOM 820 C C . GLY A 1 95 ? 9.965 -7.017 -20.710 1.00 63.44 95 GLY A C 1
ATOM 821 O O . GLY A 1 95 ? 8.778 -7.197 -20.464 1.00 63.44 95 GLY A O 1
ATOM 822 N N . ASP A 1 96 ? 10.511 -7.343 -21.872 1.00 61.53 96 ASP A N 1
ATOM 823 C CA . ASP A 1 96 ? 9.803 -7.690 -23.098 1.00 61.53 96 ASP A CA 1
ATOM 824 C C . ASP A 1 96 ? 8.633 -8.695 -22.927 1.00 61.53 96 ASP A C 1
ATOM 826 O O . ASP A 1 96 ? 8.785 -9.867 -22.561 1.00 61.53 96 ASP A O 1
ATOM 830 N N . ARG A 1 97 ? 7.421 -8.217 -23.244 1.00 56.12 97 ARG A N 1
ATOM 831 C CA . ARG A 1 97 ? 6.178 -9.005 -23.256 1.00 56.12 97 ARG A CA 1
ATOM 832 C C . ARG A 1 97 ? 6.188 -10.116 -24.307 1.00 56.12 97 ARG A C 1
ATOM 834 O O . ARG A 1 97 ? 5.373 -11.027 -24.172 1.00 56.12 97 ARG A O 1
ATOM 841 N N . LEU A 1 98 ? 7.047 -10.039 -25.323 1.00 59.28 98 LEU A N 1
ATOM 842 C CA . LEU A 1 98 ? 7.147 -11.004 -26.417 1.00 59.28 98 LEU A CA 1
ATOM 843 C C . LEU A 1 98 ? 8.268 -12.025 -26.189 1.00 59.28 98 LEU A C 1
ATOM 845 O O . LEU A 1 98 ? 8.096 -13.177 -26.577 1.00 59.28 98 LEU A O 1
ATOM 849 N N . GLU A 1 99 ? 9.346 -11.675 -25.478 1.00 63.59 99 GLU A N 1
ATOM 850 C CA . GLU A 1 99 ? 10.418 -12.627 -25.121 1.00 63.59 99 GLU A CA 1
ATOM 851 C C . GLU A 1 99 ? 9.907 -13.777 -24.249 1.00 63.59 99 GLU A C 1
ATOM 853 O O . GLU A 1 99 ? 10.248 -14.934 -24.481 1.00 63.59 99 GLU A O 1
ATOM 858 N N . LYS A 1 100 ? 9.000 -13.509 -23.301 1.00 60.38 100 LYS A N 1
ATOM 859 C CA . LYS A 1 100 ? 8.387 -14.577 -22.485 1.00 60.38 100 LYS A CA 1
ATOM 860 C C . LYS A 1 100 ? 7.539 -15.569 -23.295 1.00 60.38 100 LYS A C 1
ATOM 862 O O . LYS A 1 100 ? 7.311 -16.687 -22.841 1.00 60.38 100 LYS A O 1
ATOM 867 N N . TRP A 1 101 ? 7.072 -15.157 -24.475 1.00 63.81 101 TRP A N 1
ATOM 868 C CA . TRP A 1 101 ? 6.330 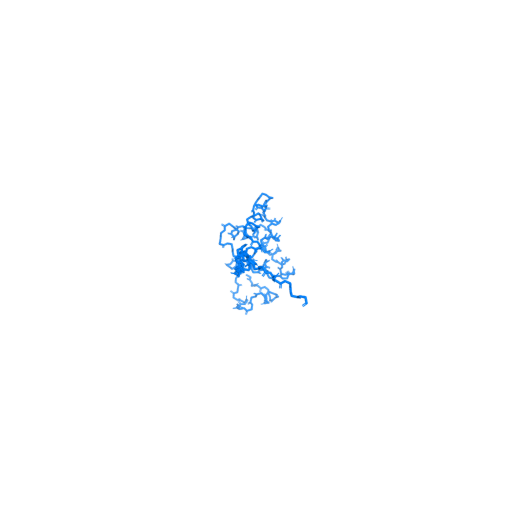-15.990 -25.423 1.00 63.81 101 TRP A CA 1
ATOM 869 C C . TRP A 1 101 ? 7.177 -16.398 -26.631 1.00 63.81 101 TRP A C 1
ATOM 871 O O . TRP A 1 101 ? 6.648 -17.031 -27.548 1.00 63.81 101 TRP A O 1
ATOM 881 N N . ARG A 1 102 ? 8.485 -16.093 -26.653 1.00 63.34 102 ARG A N 1
ATOM 882 C CA . ARG A 1 102 ? 9.363 -16.632 -27.688 1.00 63.34 102 ARG A CA 1
ATOM 883 C C . ARG A 1 102 ? 9.353 -18.145 -27.576 1.00 63.34 102 ARG A C 1
ATOM 885 O O . ARG A 1 102 ? 9.749 -18.732 -26.568 1.00 63.34 102 ARG A O 1
ATOM 892 N N . GLY A 1 103 ? 8.903 -18.791 -28.645 1.00 65.56 103 GLY A N 1
ATOM 893 C CA . GLY A 1 103 ? 9.036 -20.229 -28.777 1.00 65.56 103 GLY A CA 1
ATOM 894 C C . GLY A 1 103 ? 10.511 -20.609 -28.657 1.00 65.56 103 GLY A C 1
ATOM 895 O O . GLY A 1 103 ? 11.332 -20.173 -29.455 1.00 65.56 103 GLY A O 1
ATOM 896 N N . ARG A 1 104 ? 10.850 -21.454 -27.676 1.00 61.97 104 ARG A N 1
ATOM 897 C CA . ARG A 1 104 ? 12.210 -22.007 -27.522 1.00 61.97 104 ARG A CA 1
ATOM 898 C C . ARG A 1 104 ? 12.610 -22.968 -28.648 1.00 61.97 104 ARG A C 1
ATOM 900 O O . ARG A 1 104 ? 13.771 -23.342 -28.750 1.00 61.97 104 ARG A O 1
ATOM 907 N N . ARG A 1 105 ? 11.652 -23.383 -29.482 1.00 56.94 105 ARG A N 1
ATOM 908 C CA . ARG A 1 105 ? 11.912 -24.172 -30.686 1.00 56.94 105 ARG A CA 1
ATOM 909 C C . ARG A 1 105 ? 12.350 -23.239 -31.809 1.00 56.94 105 ARG A C 1
ATOM 911 O O . ARG A 1 105 ? 11.509 -22.620 -32.455 1.00 56.94 105 ARG A O 1
ATOM 918 N N . SER A 1 106 ? 13.648 -23.190 -32.075 1.00 59.84 106 SER A N 1
ATOM 919 C CA . SER A 1 106 ? 14.128 -22.895 -33.419 1.00 59.84 106 SER A CA 1
ATOM 920 C C . SER A 1 106 ? 13.705 -24.062 -34.313 1.00 59.84 106 SER A C 1
ATOM 922 O O . SER A 1 106 ? 14.136 -25.196 -34.117 1.00 59.84 106 SER A O 1
ATOM 924 N N . VAL A 1 107 ? 12.806 -23.821 -35.268 1.00 65.00 107 VAL A N 1
ATOM 925 C CA . VAL A 1 107 ? 12.647 -24.768 -36.377 1.00 65.00 107 VAL A CA 1
ATOM 926 C C . VAL A 1 107 ? 13.967 -24.701 -37.149 1.00 65.00 107 VAL A C 1
ATOM 928 O O . VAL A 1 107 ? 14.348 -23.594 -37.537 1.00 65.00 107 VAL A O 1
ATOM 931 N N . PRO A 1 108 ? 14.706 -25.811 -37.332 1.00 64.94 108 PRO A N 1
ATOM 932 C CA . PRO A 1 108 ? 15.866 -25.789 -38.204 1.00 64.94 108 PRO A CA 1
ATOM 933 C C . PRO A 1 108 ? 15.377 -25.339 -39.577 1.00 64.94 108 PRO A C 1
ATOM 935 O O . PRO A 1 108 ? 14.498 -25.976 -40.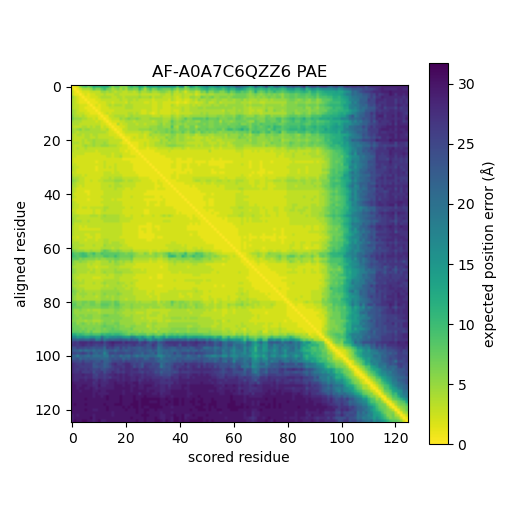159 1.00 64.94 108 PRO A O 1
ATOM 938 N N . VAL A 1 109 ? 15.895 -24.214 -40.068 1.00 66.94 109 VAL A N 1
ATOM 939 C CA . VAL A 1 109 ? 15.668 -23.808 -41.455 1.00 66.94 109 VAL A CA 1
ATOM 940 C C . VAL A 1 109 ? 16.239 -24.941 -42.301 1.00 66.94 109 VAL A C 1
ATOM 942 O O . VAL A 1 109 ? 17.429 -25.243 -42.196 1.00 66.94 109 VAL A O 1
ATOM 945 N N . ALA A 1 110 ? 15.378 -25.645 -43.041 1.00 67.25 110 ALA A N 1
ATOM 946 C CA . ALA A 1 110 ? 15.824 -26.710 -43.926 1.00 67.25 110 ALA A CA 1
ATOM 947 C C . ALA A 1 110 ? 16.901 -26.132 -44.862 1.00 67.25 110 ALA A C 1
ATOM 949 O O . ALA A 1 110 ? 16.699 -25.028 -45.375 1.00 67.25 110 ALA A O 1
ATOM 950 N N . PRO A 1 111 ? 18.044 -26.812 -45.057 1.00 68.00 111 PRO A N 1
ATOM 951 C CA . PRO A 1 111 ? 19.061 -26.316 -45.972 1.00 68.00 111 PRO A CA 1
ATOM 952 C C . PRO A 1 111 ? 18.438 -26.147 -47.360 1.00 68.00 111 PRO A C 1
ATOM 954 O O . PRO A 1 111 ? 17.675 -27.012 -47.801 1.00 68.00 111 PRO A O 1
ATOM 957 N N . GLU A 1 112 ? 18.736 -25.025 -48.021 1.00 63.88 112 GLU A N 1
ATOM 958 C CA . GLU A 1 112 ? 18.244 -24.758 -49.373 1.00 63.88 112 GLU A CA 1
ATOM 959 C C . GLU A 1 112 ? 18.558 -25.942 -50.301 1.00 63.88 112 GLU A C 1
ATOM 961 O O . GLU A 1 112 ? 19.630 -26.553 -50.186 1.00 63.88 112 GLU A O 1
ATOM 966 N N . PRO A 1 113 ? 17.632 -26.308 -51.207 1.00 56.22 113 PRO A N 1
ATOM 967 C CA . PRO A 1 113 ? 17.857 -27.413 -52.119 1.00 56.22 113 PRO A CA 1
ATOM 968 C C . PRO A 1 113 ? 19.106 -27.136 -52.960 1.00 56.22 113 PRO A C 1
ATOM 970 O O . PRO A 1 113 ? 19.201 -26.117 -53.644 1.00 56.22 113 PRO A O 1
ATOM 973 N N . ARG A 1 114 ? 20.064 -28.069 -52.899 1.00 48.78 114 ARG A N 1
ATOM 974 C CA . ARG A 1 114 ? 21.250 -28.097 -53.761 1.00 48.78 114 ARG A CA 1
ATOM 975 C C . ARG A 1 114 ? 20.818 -27.935 -55.223 1.00 48.78 114 ARG A C 1
ATOM 977 O O . ARG A 1 114 ? 19.999 -28.714 -55.710 1.00 48.78 114 ARG A O 1
ATOM 984 N N . GLN A 1 115 ? 21.351 -26.917 -55.903 1.00 57.19 115 GLN A N 1
ATOM 985 C CA . GLN A 1 115 ? 21.023 -26.560 -57.295 1.00 57.19 115 GLN A CA 1
ATOM 986 C C . GLN A 1 115 ? 21.605 -27.549 -58.327 1.00 57.19 115 GLN A C 1
ATOM 988 O O . GLN A 1 115 ? 21.439 -27.402 -59.534 1.00 57.19 115 GLN A O 1
ATOM 993 N N . ASP A 1 116 ? 22.274 -28.587 -57.855 1.00 55.94 116 ASP A N 1
ATOM 994 C CA . ASP A 1 116 ? 23.095 -29.516 -58.605 1.00 55.94 116 ASP A CA 1
ATOM 995 C C . ASP A 1 116 ? 22.435 -30.900 -58.682 1.00 55.94 116 ASP A C 1
ATOM 997 O O . ASP A 1 116 ? 22.900 -31.893 -58.132 1.00 55.94 116 ASP A O 1
ATOM 1001 N N . ALA A 1 117 ? 21.331 -30.980 -59.425 1.00 49.22 117 ALA A N 1
ATOM 1002 C CA . ALA A 1 117 ? 20.840 -32.247 -59.960 1.00 49.22 117 ALA A CA 1
ATOM 1003 C C . ALA A 1 117 ? 20.262 -32.042 -61.363 1.00 49.22 117 ALA A C 1
ATOM 1005 O O . ALA A 1 117 ? 19.063 -32.177 -61.606 1.00 49.22 117 ALA A O 1
ATOM 1006 N N . GLY A 1 118 ? 21.145 -31.729 -62.314 1.00 53.69 118 GLY A N 1
ATOM 1007 C CA . GLY A 1 118 ? 20.856 -31.921 -63.729 1.00 53.69 118 GLY A CA 1
ATOM 1008 C C . GLY A 1 118 ? 20.585 -33.402 -63.994 1.00 53.69 118 GLY A C 1
ATOM 1009 O O . GLY A 1 118 ? 21.513 -34.197 -64.120 1.00 53.69 118 GLY A O 1
ATOM 1010 N N . ARG A 1 119 ? 19.307 -33.786 -64.066 1.00 45.72 119 ARG A N 1
ATOM 1011 C CA . ARG A 1 119 ? 18.887 -35.105 -64.542 1.00 45.72 119 ARG A CA 1
ATOM 1012 C C . ARG A 1 119 ? 18.008 -34.923 -65.771 1.00 45.72 119 ARG A C 1
ATOM 1014 O O . ARG A 1 119 ? 16.838 -34.568 -65.692 1.00 45.72 119 ARG A O 1
ATOM 1021 N N . THR A 1 120 ? 18.637 -35.124 -66.919 1.00 50.44 120 THR A N 1
ATOM 1022 C CA . THR A 1 120 ? 18.029 -35.210 -68.243 1.00 50.44 120 THR A CA 1
ATOM 1023 C C . THR A 1 120 ? 16.972 -36.316 -68.273 1.00 50.44 120 THR A C 1
ATOM 1025 O O . THR A 1 120 ? 17.281 -37.490 -68.076 1.00 50.44 120 THR A O 1
ATOM 1028 N N . TYR A 1 121 ? 15.719 -35.961 -68.561 1.00 41.59 121 TYR A N 1
ATOM 1029 C CA . TYR A 1 121 ? 14.689 -36.939 -68.912 1.00 41.59 121 TYR A CA 1
ATOM 1030 C C . TYR A 1 121 ? 14.733 -37.185 -70.421 1.00 41.59 121 TYR A C 1
ATOM 1032 O O . TYR A 1 121 ? 14.407 -36.311 -71.225 1.00 41.59 121 TYR A O 1
ATOM 1040 N N . LYS A 1 122 ? 15.152 -38.395 -70.809 1.00 49.19 122 LYS A N 1
ATOM 1041 C CA . LYS A 1 122 ? 14.984 -38.922 -72.166 1.00 49.19 122 LYS A CA 1
ATOM 1042 C C . LYS A 1 122 ? 13.490 -39.194 -72.375 1.00 49.19 122 LYS A C 1
ATOM 1044 O O . LYS A 1 122 ? 12.920 -40.053 -71.709 1.00 49.19 122 LYS A O 1
ATOM 1049 N N . LYS A 1 123 ? 12.866 -38.442 -73.280 1.00 46.16 123 LYS A N 1
ATOM 1050 C CA . LYS A 1 123 ? 11.490 -38.643 -73.750 1.00 46.16 123 LYS A CA 1
ATOM 1051 C C . LYS A 1 123 ? 11.475 -39.916 -74.607 1.00 46.16 123 LYS A C 1
ATOM 1053 O O . LYS A 1 123 ? 12.140 -39.939 -75.640 1.00 46.16 123 LYS A O 1
ATOM 1058 N N . ILE A 1 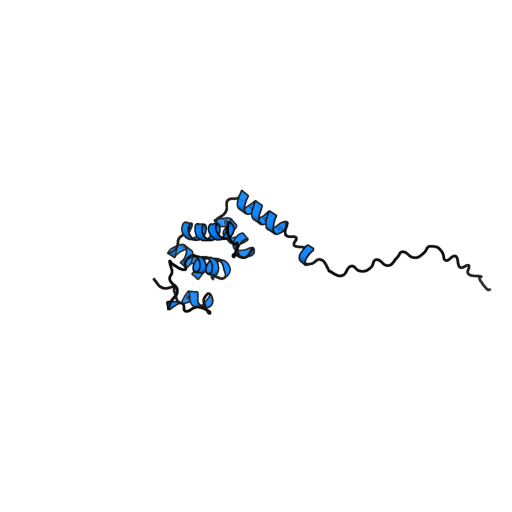124 ? 10.801 -40.973 -74.157 1.00 44.53 124 ILE A N 1
ATOM 1059 C CA . ILE A 1 124 ? 10.546 -42.168 -74.975 1.00 44.53 124 ILE A CA 1
ATOM 1060 C C . ILE A 1 124 ? 9.126 -42.032 -75.523 1.00 44.53 124 ILE A C 1
ATOM 1062 O O . ILE A 1 124 ? 8.202 -41.709 -74.775 1.00 44.53 124 ILE A O 1
ATOM 1066 N N . MET A 1 125 ? 9.046 -42.157 -76.845 1.00 44.16 125 MET A N 1
ATOM 1067 C CA . MET A 1 125 ? 7.858 -42.107 -77.696 1.00 44.16 125 MET A CA 1
ATOM 1068 C C . MET A 1 125 ? 7.109 -43.436 -77.649 1.00 44.16 125 MET A C 1
ATOM 1070 O O . MET A 1 125 ? 7.797 -44.468 -77.472 1.00 44.16 125 MET A O 1
#